Protein AF-A0A662KKB2-F1 (afdb_monomer)

Mean predicted aligned error: 3.4 Å

Radius of gyration: 13.51 Å; Cα contacts (8 Å, |Δi|>4): 183; chains: 1; bounding box: 33×31×36 Å

Solvent-accessible surface area (backbone atoms only — not comparable to full-atom values): 6469 Å² total; per-residue (Å²): 136,63,40,50,48,41,73,43,43,25,74,59,45,63,58,50,27,67,75,67,72,50,49,74,48,58,26,36,39,39,37,42,88,55,75,49,58,84,30,37,36,54,65,70,57,51,52,48,21,63,92,67,56,76,82,80,78,55,49,60,26,38,36,37,24,39,67,67,45,52,50,51,42,53,52,44,42,52,73,77,32,88,89,59,87,62,49,65,59,34,36,38,50,80,42,72,55,56,74,72,49,73,48,76,61,89,90,43,82,43,72,45,122

Nearest PDB structures (foldseek):
  7u2r-assembly1_A-2  TM=7.202E-01  e=3.131E-04  Paenibacillus sp. J14
  7u2s-assembly1_B  TM=7.206E-01  e=8.234E-03  Paenibacillus xerothermodurans
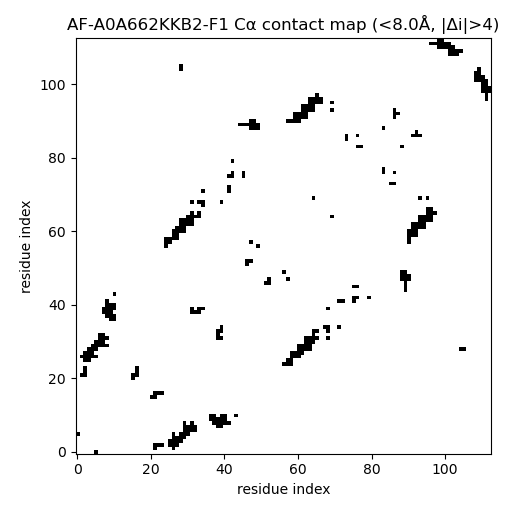  2e7y-assembly1_A  TM=6.712E-01  e=7.723E-03  Thermotoga maritima
  1ww1-assembly1_B  TM=6.224E-01  e=8.234E-03  Thermotoga maritima MSB8
  4ojv-assembly1_A  TM=5.976E-01  e=1.382E-01  Saccharomyces cerevisiae S288C

Sequence (113 aa):
MGSKYKVDFPADSYMHMLKYGLSYADLEHLFITHTHHDHFYPLDLTLRWGGYVRGDIPKELHIYGSQAAYQRMLDTLRMYHEAARDLDQCRIAFNVIEPFERFRAGELDVMPI

pLDDT: mean 92.69, std 7.98, range [53.41, 98.62]

Foldseek 3Di:
DQQAEEEFDAPCNVVVCVVVVHDVLSHAEYEQLDDDNRGYDLLVLLCLQPVNDDDDNRAQHEYEEAPVNVVVNVVSNVVPPVPDDDCVSSSYDYDHDDAQDWDDDPPDTDHHD

Secondary structure (DSSP, 8-state):
--SSEEE-B-TTHHHHHHHHT--GGG--EEE---SSTTTB-HHHHHTTSTTT--SSPPPPEEEEE-HHHHHHHHHHHHHH-TT---GGGGTEEEEE--TT--EEETTEEE---

Structure (mmCIF, N/CA/C/O backbone):
data_AF-A0A662KKB2-F1
#
_entry.id   AF-A0A662KKB2-F1
#
loop_
_atom_site.group_PDB
_atom_site.id
_atom_site.type_symbol
_atom_site.label_atom_id
_atom_site.label_alt_id
_atom_site.label_comp_id
_atom_site.label_asym_id
_atom_site.label_entity_id
_atom_site.label_seq_id
_atom_site.pdbx_PDB_ins_code
_atom_site.Cartn_x
_atom_site.Cartn_y
_atom_site.Cartn_z
_atom_site.occupancy
_atom_site.B_iso_or_equiv
_atom_site.auth_seq_id
_atom_site.auth_comp_id
_atom_site.auth_asym_id
_atom_site.auth_atom_id
_atom_site.pdbx_PDB_model_num
ATOM 1 N N . MET A 1 1 ? -12.870 -12.283 0.313 1.00 53.41 1 MET A N 1
ATOM 2 C CA . MET A 1 1 ? -11.981 -11.437 1.144 1.00 53.41 1 MET A CA 1
ATOM 3 C C . MET A 1 1 ? -10.549 -11.787 0.769 1.00 53.41 1 MET A C 1
ATOM 5 O O . MET A 1 1 ? -10.242 -12.968 0.773 1.00 53.41 1 MET A O 1
ATOM 9 N N . GLY A 1 2 ? -9.739 -10.820 0.326 1.00 58.66 2 GLY A N 1
ATOM 10 C CA . GLY A 1 2 ? -8.368 -11.043 -0.171 1.00 58.66 2 GLY A CA 1
ATOM 11 C C . GLY A 1 2 ? -8.120 -10.620 -1.626 1.00 58.66 2 GLY A C 1
ATOM 12 O O . GLY A 1 2 ? -7.004 -10.228 -1.940 1.00 58.66 2 GLY A O 1
ATOM 13 N N . SER A 1 3 ? -9.145 -10.640 -2.491 1.00 72.75 3 SER A N 1
ATOM 14 C CA . SER A 1 3 ? -9.034 -10.167 -3.882 1.00 72.75 3 SER A CA 1
ATOM 15 C C . SER A 1 3 ? -9.322 -8.675 -4.041 1.00 72.75 3 SER A C 1
ATOM 17 O O . SER A 1 3 ? -8.584 -8.023 -4.750 1.00 72.75 3 SER A O 1
ATOM 19 N N . LYS A 1 4 ? -10.348 -8.121 -3.373 1.00 91.44 4 LYS A N 1
ATOM 20 C CA . LYS A 1 4 ? -10.715 -6.686 -3.460 1.00 91.44 4 LYS A CA 1
ATOM 21 C C . LYS A 1 4 ? -10.125 -5.826 -2.334 1.00 91.44 4 LYS A C 1
ATOM 23 O O . LYS A 1 4 ? -9.691 -4.706 -2.577 1.00 91.44 4 LYS A O 1
ATOM 28 N N . TYR A 1 5 ? -10.099 -6.368 -1.115 1.00 95.19 5 TYR A N 1
ATOM 29 C CA . TYR A 1 5 ? -9.644 -5.699 0.109 1.00 95.19 5 TYR A CA 1
ATOM 30 C C . TYR A 1 5 ? -8.539 -6.507 0.786 1.00 95.19 5 TYR A C 1
ATOM 32 O O . TYR A 1 5 ? -8.680 -7.731 0.918 1.00 95.19 5 TYR A O 1
ATOM 40 N N . LYS A 1 6 ? -7.499 -5.822 1.272 1.00 95.69 6 LYS A N 1
ATOM 41 C CA . LYS A 1 6 ? -6.400 -6.407 2.050 1.00 95.69 6 LYS A CA 1
ATOM 42 C C . LYS A 1 6 ? -5.924 -5.445 3.141 1.00 95.69 6 LYS A C 1
ATOM 44 O O . LYS A 1 6 ? -5.845 -4.244 2.914 1.00 95.69 6 LYS A O 1
ATOM 49 N N . VAL A 1 7 ? -5.598 -5.991 4.309 1.00 96.31 7 VAL A N 1
ATOM 50 C CA . VAL A 1 7 ? -4.875 -5.283 5.374 1.00 96.31 7 VAL A CA 1
ATOM 51 C C . VAL A 1 7 ? -3.437 -5.779 5.352 1.00 96.31 7 VAL A C 1
ATOM 53 O O . VAL A 1 7 ? -3.212 -6.991 5.292 1.00 96.31 7 VAL A O 1
ATOM 56 N N . ASP A 1 8 ? -2.511 -4.828 5.361 1.00 97.31 8 ASP A N 1
ATOM 57 C CA . ASP A 1 8 ? -1.066 -4.977 5.266 1.00 97.31 8 ASP A CA 1
ATOM 58 C C . ASP A 1 8 ? -0.577 -5.702 4.000 1.00 97.31 8 ASP A C 1
ATOM 60 O O . ASP A 1 8 ? -1.266 -6.506 3.368 1.00 97.31 8 ASP A O 1
ATOM 64 N N . PHE A 1 9 ? 0.650 -5.399 3.593 1.00 97.50 9 PHE A N 1
ATOM 65 C CA . PHE A 1 9 ? 1.336 -6.016 2.462 1.00 97.50 9 PHE A CA 1
ATOM 66 C C . PHE A 1 9 ? 2.786 -6.381 2.828 1.00 97.50 9 PHE A C 1
ATOM 68 O O . PHE A 1 9 ? 3.721 -5.739 2.348 1.00 97.50 9 PHE A O 1
ATOM 75 N N . PRO A 1 10 ? 2.995 -7.380 3.706 1.00 97.06 10 PRO A N 1
ATOM 76 C CA . PRO A 1 10 ? 4.312 -7.962 3.980 1.00 97.06 10 PRO A CA 1
ATOM 77 C C . PRO A 1 10 ? 4.991 -8.556 2.745 1.00 97.06 10 PRO A C 1
ATOM 79 O O . PRO A 1 10 ? 4.327 -8.895 1.766 1.00 97.06 10 PRO A O 1
ATOM 82 N N . ALA A 1 11 ? 6.301 -8.799 2.843 1.00 95.69 11 ALA A N 1
ATOM 83 C CA . ALA A 1 11 ? 7.089 -9.491 1.814 1.00 95.69 11 ALA A CA 1
ATOM 84 C C . ALA A 1 11 ? 6.621 -10.938 1.536 1.00 95.69 11 ALA A C 1
ATOM 86 O O . ALA A 1 11 ? 6.879 -11.491 0.470 1.00 95.69 11 ALA A O 1
ATOM 87 N N . ASP A 1 12 ? 5.897 -11.567 2.466 1.00 95.38 12 ASP A N 1
ATOM 88 C CA . ASP A 1 12 ? 5.279 -12.879 2.244 1.00 95.38 12 ASP A CA 1
ATOM 89 C C . ASP A 1 12 ? 4.005 -12.811 1.374 1.00 95.38 12 ASP A C 1
ATOM 91 O O . ASP A 1 12 ? 3.465 -13.850 0.982 1.00 95.38 12 ASP A O 1
ATOM 95 N N . SER A 1 13 ? 3.530 -11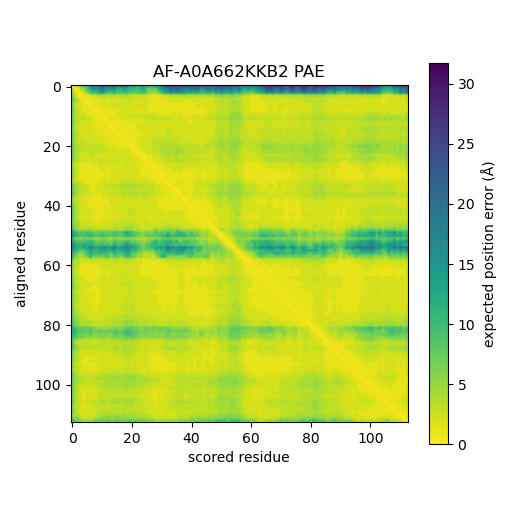.608 1.020 1.00 94.69 13 SER A N 1
ATOM 96 C CA . SER A 1 13 ? 2.286 -11.418 0.272 1.00 94.69 13 SER A CA 1
ATOM 97 C C . SER A 1 13 ? 2.322 -12.158 -1.061 1.00 94.69 13 SER A C 1
ATOM 99 O O . SER A 1 13 ? 1.308 -12.746 -1.440 1.00 94.69 13 SER A O 1
ATOM 101 N N . TYR A 1 14 ? 3.469 -12.202 -1.744 1.00 93.12 14 TYR A N 1
ATOM 102 C CA . TYR A 1 14 ? 3.638 -12.995 -2.963 1.00 93.12 14 TYR A CA 1
ATOM 103 C C . TYR A 1 14 ? 3.442 -14.500 -2.713 1.00 93.12 14 TYR A C 1
ATOM 105 O O . TYR A 1 14 ? 2.728 -15.170 -3.457 1.00 93.12 14 TYR A O 1
ATOM 113 N N . MET A 1 15 ? 3.979 -15.037 -1.616 1.00 95.25 15 MET A N 1
ATOM 114 C CA . MET A 1 15 ? 3.751 -16.437 -1.245 1.00 95.25 15 MET A CA 1
ATOM 115 C C . MET A 1 15 ? 2.283 -16.705 -0.901 1.00 95.25 15 MET A C 1
ATOM 117 O O . MET A 1 15 ? 1.751 -17.752 -1.272 1.00 95.25 15 MET A O 1
ATOM 121 N N . HIS A 1 16 ? 1.596 -15.757 -0.256 1.00 92.88 16 HIS A N 1
ATOM 122 C CA . HIS A 1 16 ? 0.148 -15.833 -0.046 1.00 92.88 16 HIS A CA 1
ATOM 123 C C . HIS A 1 16 ? -0.629 -15.836 -1.367 1.00 92.88 16 HIS A C 1
ATOM 125 O O . HIS A 1 16 ? -1.574 -16.612 -1.512 1.00 92.88 16 HIS A O 1
ATOM 131 N N . MET A 1 17 ? -0.200 -15.031 -2.343 1.00 91.25 17 MET A N 1
ATOM 132 C CA . MET A 1 17 ? -0.795 -14.993 -3.677 1.00 91.25 17 MET A CA 1
ATOM 133 C C . MET A 1 17 ? -0.745 -16.368 -4.343 1.00 91.25 17 MET A C 1
ATOM 135 O O . MET A 1 17 ? -1.777 -16.885 -4.763 1.00 91.25 17 MET A O 1
ATOM 139 N N . LEU A 1 18 ? 0.435 -16.991 -4.358 1.00 93.56 18 LEU A N 1
ATOM 140 C CA . LEU A 1 18 ? 0.638 -18.315 -4.943 1.00 93.56 18 LEU A CA 1
ATOM 141 C C . LEU A 1 18 ? -0.132 -19.405 -4.190 1.00 93.56 18 LEU A C 1
ATOM 143 O O . LEU A 1 18 ? -0.821 -20.215 -4.804 1.00 93.56 18 LEU A O 1
ATOM 147 N N . LYS A 1 19 ? -0.033 -19.420 -2.856 1.00 95.25 19 LYS A N 1
ATOM 148 C CA . LYS A 1 19 ? -0.629 -20.466 -2.014 1.00 95.25 19 LYS A CA 1
ATOM 149 C C . LYS A 1 19 ? -2.155 -20.483 -2.089 1.00 95.25 19 LYS A C 1
ATOM 151 O O . LYS A 1 19 ? -2.747 -21.557 -2.035 1.00 95.25 19 LYS A O 1
ATOM 156 N N . TYR A 1 20 ? -2.779 -19.310 -2.178 1.00 91.06 20 TYR A N 1
ATOM 157 C CA . TYR A 1 20 ? -4.236 -19.168 -2.142 1.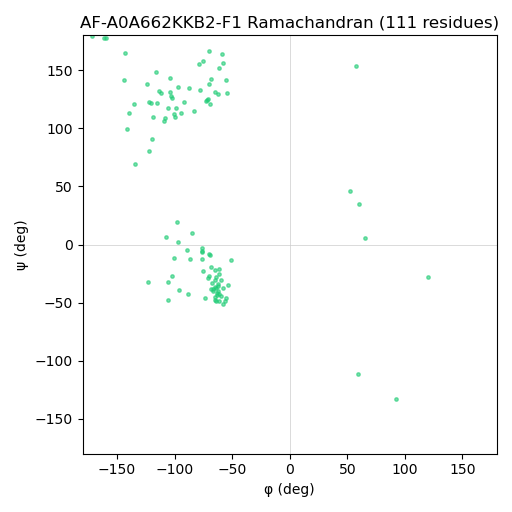00 91.06 20 TYR A CA 1
ATOM 158 C C . TYR A 1 20 ? -4.852 -18.821 -3.503 1.00 91.06 20 TYR A C 1
ATOM 160 O O . TYR A 1 20 ? -6.053 -18.568 -3.567 1.00 91.06 20 TYR A O 1
ATOM 168 N N . GLY A 1 21 ? -4.060 -18.808 -4.583 1.00 89.75 21 GLY A N 1
ATOM 169 C CA . GLY A 1 21 ? -4.540 -18.477 -5.927 1.00 89.75 21 GLY A CA 1
ATOM 170 C C . GLY A 1 21 ? -5.135 -17.069 -6.023 1.00 89.75 21 GL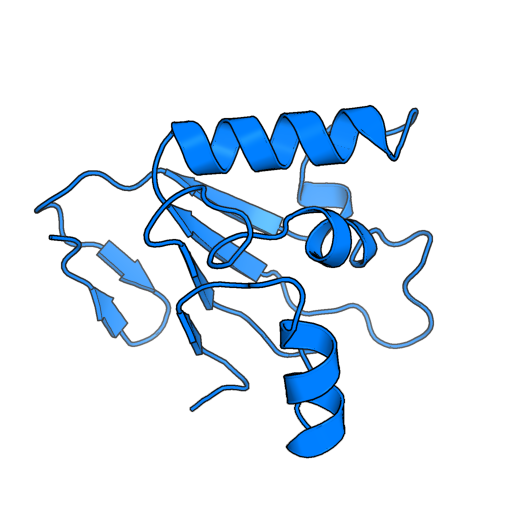Y A C 1
ATOM 171 O O . GLY A 1 21 ? -6.125 -16.867 -6.722 1.00 89.75 21 GLY A O 1
ATOM 172 N N . LEU A 1 22 ? -4.581 -16.108 -5.277 1.00 88.75 22 LEU A N 1
ATOM 173 C CA . LEU A 1 22 ? -5.021 -14.714 -5.346 1.00 88.75 22 LEU A CA 1
ATOM 174 C C . LEU A 1 22 ? -4.430 -14.045 -6.588 1.00 88.75 22 LEU A C 1
ATOM 176 O O . LEU A 1 22 ? -3.363 -14.415 -7.068 1.00 88.75 22 LEU A O 1
ATOM 180 N N . SER A 1 23 ? -5.097 -13.000 -7.059 1.00 88.62 23 SER A N 1
ATOM 181 C CA . SER A 1 23 ? -4.571 -12.081 -8.062 1.00 88.62 23 SER A CA 1
ATOM 182 C C . SER A 1 23 ? -4.504 -10.698 -7.431 1.00 88.62 23 SER A C 1
ATOM 184 O O . SER A 1 23 ? -5.534 -10.081 -7.162 1.00 88.62 23 SER A O 1
ATOM 186 N N . TYR A 1 24 ? -3.297 -10.192 -7.167 1.00 90.25 24 TYR A N 1
ATOM 187 C CA . TYR A 1 24 ? -3.152 -8.811 -6.696 1.00 90.25 24 TYR A CA 1
ATOM 188 C C . TYR A 1 24 ? -3.320 -7.779 -7.814 1.00 90.25 24 TYR A C 1
ATOM 190 O O . TYR A 1 24 ? -3.406 -6.587 -7.522 1.00 90.25 24 TYR A O 1
ATOM 198 N N . ALA A 1 25 ? -3.433 -8.200 -9.078 1.00 88.62 25 ALA A N 1
ATOM 199 C CA . ALA A 1 25 ? -3.881 -7.316 -10.151 1.00 88.62 25 ALA A CA 1
ATOM 200 C C . ALA A 1 25 ? -5.337 -6.853 -9.937 1.00 88.62 25 ALA A C 1
ATOM 202 O O . ALA A 1 25 ? -5.677 -5.734 -10.320 1.00 88.62 25 ALA A O 1
ATOM 203 N N . ASP A 1 26 ? -6.149 -7.666 -9.251 1.00 90.12 26 ASP A N 1
ATOM 204 C CA . ASP A 1 26 ? -7.543 -7.366 -8.900 1.00 90.12 26 ASP A CA 1
ATOM 205 C C . ASP A 1 26 ? -7.707 -6.630 -7.562 1.00 90.12 26 ASP A C 1
ATOM 207 O O . ASP A 1 26 ? -8.828 -6.253 -7.216 1.00 90.12 26 ASP A O 1
ATOM 211 N N . LEU A 1 27 ? -6.611 -6.419 -6.818 1.00 93.81 27 LEU A N 1
ATOM 212 C CA . LEU A 1 27 ? -6.629 -5.701 -5.544 1.00 93.81 27 LEU A CA 1
ATOM 213 C C . LEU A 1 27 ? -6.921 -4.218 -5.768 1.00 93.81 27 LEU A C 1
ATOM 215 O O . LEU A 1 27 ? -6.167 -3.533 -6.457 1.00 93.81 27 LEU A O 1
ATOM 219 N N . GLU A 1 28 ? -8.003 -3.745 -5.150 1.00 96.12 28 GLU A N 1
ATOM 220 C CA . GLU A 1 28 ? -8.510 -2.373 -5.284 1.00 96.12 28 GLU A CA 1
ATOM 221 C C . GLU A 1 28 ? -8.230 -1.534 -4.032 1.00 96.12 28 GLU A C 1
ATOM 223 O O . GLU A 1 28 ? -7.992 -0.336 -4.138 1.00 96.12 28 GLU A O 1
ATOM 228 N N . HIS A 1 29 ? -8.227 -2.147 -2.843 1.00 97.94 29 HIS A N 1
ATOM 229 C CA . HIS A 1 29 ? -8.074 -1.434 -1.575 1.00 97.94 29 HIS A CA 1
ATOM 230 C C . HIS A 1 29 ? -7.082 -2.139 -0.640 1.00 97.94 29 HIS A C 1
ATOM 232 O O . HIS A 1 29 ? -7.293 -3.290 -0.239 1.00 97.94 29 HIS A O 1
ATOM 238 N N . LEU A 1 30 ? -6.023 -1.425 -0.256 1.00 97.88 30 LEU A N 1
ATOM 239 C CA . LEU A 1 30 ? -4.986 -1.878 0.669 1.00 97.88 30 LEU A CA 1
ATOM 240 C C . LEU A 1 30 ? -4.883 -0.928 1.866 1.00 97.88 30 LEU A C 1
ATOM 242 O O . LEU A 1 30 ? -4.608 0.255 1.700 1.00 97.88 30 LEU A O 1
ATOM 246 N N . PHE A 1 31 ? -5.058 -1.452 3.073 1.00 98.25 31 PHE A N 1
ATOM 247 C CA . PHE A 1 31 ? -4.907 -0.697 4.318 1.00 98.25 31 PHE A CA 1
ATOM 248 C C . PHE A 1 31 ? -3.561 -1.026 4.954 1.00 98.25 31 PHE A C 1
ATOM 250 O O . PHE A 1 31 ? -3.281 -2.199 5.177 1.00 98.25 31 PHE A O 1
ATOM 257 N N . ILE A 1 32 ? -2.742 -0.023 5.254 1.00 98.50 32 ILE A N 1
ATOM 258 C CA . ILE A 1 32 ? -1.443 -0.194 5.911 1.00 98.50 32 ILE A CA 1
ATOM 259 C C . ILE A 1 32 ? -1.560 0.262 7.359 1.00 98.50 32 ILE A C 1
ATOM 261 O O . ILE A 1 32 ? -1.814 1.437 7.620 1.00 98.50 32 ILE A O 1
ATOM 265 N N . THR A 1 33 ? -1.350 -0.664 8.294 1.00 97.25 33 THR A N 1
ATOM 266 C CA . THR A 1 33 ? -1.440 -0.373 9.730 1.00 97.25 33 THR A CA 1
ATOM 267 C C . THR A 1 33 ? -0.238 0.435 10.212 1.00 97.25 33 THR A C 1
ATOM 269 O O . THR A 1 33 ? -0.397 1.435 10.905 1.00 97.25 33 THR A O 1
ATOM 272 N N . HIS A 1 34 ? 0.973 0.033 9.819 1.00 95.81 34 HIS A N 1
ATOM 273 C CA . HIS A 1 34 ? 2.215 0.738 10.126 1.00 95.81 34 HIS A CA 1
ATOM 274 C C . HIS A 1 34 ? 3.359 0.312 9.193 1.00 95.81 34 HIS A C 1
ATOM 276 O O . HIS A 1 34 ? 3.208 -0.533 8.312 1.00 95.81 34 HIS A O 1
ATOM 282 N N . THR A 1 35 ? 4.526 0.938 9.352 1.00 97.12 35 THR A N 1
ATOM 283 C CA . THR A 1 35 ? 5.612 0.912 8.364 1.00 97.12 35 THR A CA 1
ATOM 284 C C . THR A 1 35 ? 6.714 -0.109 8.645 1.00 97.12 35 THR A C 1
ATOM 286 O O . THR A 1 35 ? 7.798 0.028 8.079 1.00 97.12 35 THR A O 1
ATOM 289 N N . HIS A 1 36 ? 6.496 -1.137 9.460 1.00 97.25 36 HIS A N 1
ATOM 290 C CA . HIS A 1 36 ? 7.478 -2.220 9.579 1.00 97.25 36 HIS A CA 1
ATOM 291 C C . HIS A 1 36 ? 7.436 -3.155 8.360 1.00 97.25 36 HIS A C 1
ATOM 293 O O . HIS A 1 36 ? 6.471 -3.167 7.599 1.00 97.25 36 HIS A O 1
ATOM 299 N N . HIS A 1 37 ? 8.521 -3.888 8.101 1.00 92.81 37 HIS A N 1
ATOM 300 C CA . HIS A 1 37 ? 8.667 -4.699 6.881 1.00 92.81 37 HIS A CA 1
ATOM 301 C C . HIS A 1 37 ? 7.742 -5.925 6.834 1.00 92.81 37 HIS A C 1
ATOM 303 O O . HIS A 1 37 ? 7.366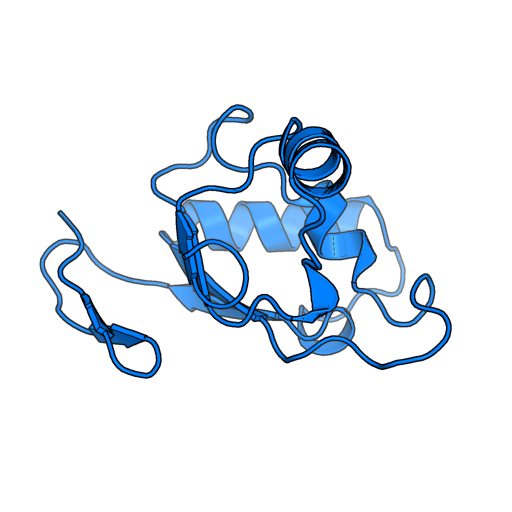 -6.370 5.752 1.00 92.81 37 HIS A O 1
ATOM 309 N N . ASP A 1 3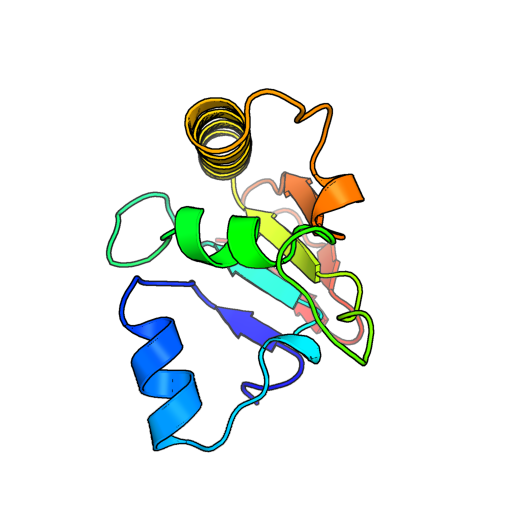8 ? 7.361 -6.437 7.996 1.00 95.31 38 ASP A N 1
ATOM 310 C CA . ASP A 1 38 ? 6.375 -7.498 8.204 1.00 95.31 38 ASP A CA 1
ATOM 311 C C . ASP A 1 38 ? 4.921 -7.019 8.047 1.00 95.31 38 ASP A C 1
ATOM 313 O O . ASP A 1 38 ? 4.004 -7.832 8.067 1.00 95.31 38 ASP A O 1
ATOM 317 N N . HIS A 1 39 ? 4.704 -5.721 7.809 1.00 97.56 39 HIS A N 1
ATOM 318 C CA . HIS A 1 39 ? 3.387 -5.148 7.512 1.00 97.56 39 HIS A CA 1
ATOM 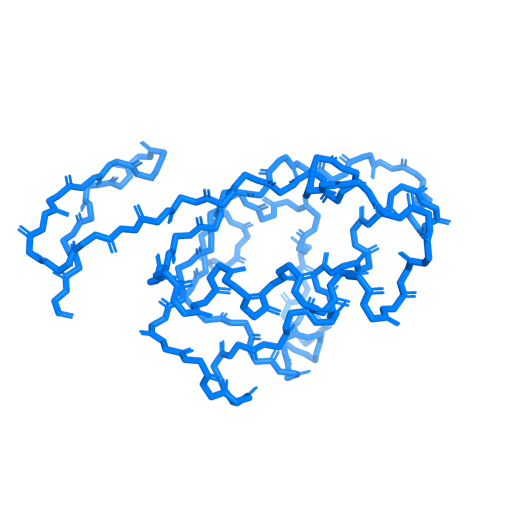319 C C . HIS A 1 39 ? 3.348 -4.403 6.180 1.00 97.56 39 HIS A C 1
ATOM 321 O O . HIS A 1 39 ? 2.336 -4.403 5.488 1.00 97.56 39 HIS A O 1
ATOM 327 N N . PHE A 1 40 ? 4.448 -3.778 5.775 1.00 98.31 40 PHE A N 1
ATOM 328 C CA . PHE A 1 40 ? 4.501 -2.988 4.559 1.00 98.31 40 PHE A CA 1
ATOM 329 C C . PHE A 1 40 ? 5.816 -3.219 3.821 1.00 98.31 40 PHE A C 1
ATOM 331 O O . PHE A 1 40 ? 6.897 -2.850 4.288 1.00 98.31 40 PHE A O 1
ATOM 338 N N . TYR A 1 41 ? 5.717 -3.827 2.645 1.00 97.62 41 TYR A N 1
ATOM 339 C CA . TYR A 1 41 ? 6.822 -4.083 1.735 1.00 97.62 41 TYR A CA 1
ATOM 340 C C . TYR A 1 41 ? 6.535 -3.422 0.375 1.00 97.62 41 TYR A C 1
ATOM 342 O O . TYR A 1 41 ? 6.064 -4.072 -0.557 1.00 97.62 41 TYR A O 1
ATOM 350 N N . PRO A 1 42 ? 6.770 -2.100 0.254 1.00 97.12 42 PRO A N 1
ATOM 351 C CA . PRO A 1 42 ? 6.363 -1.314 -0.916 1.00 97.12 42 PRO A CA 1
ATOM 352 C C . PRO A 1 42 ? 7.054 -1.710 -2.221 1.00 97.12 42 PRO A C 1
ATOM 354 O O . PRO A 1 42 ? 6.512 -1.429 -3.286 1.00 97.12 42 PRO A O 1
ATOM 357 N N . LEU A 1 43 ? 8.221 -2.362 -2.167 1.00 95.69 43 LEU A N 1
ATOM 358 C CA . LEU A 1 43 ? 8.981 -2.737 -3.362 1.00 95.69 43 LEU A CA 1
ATOM 359 C C . LEU A 1 43 ? 8.131 -3.577 -4.321 1.00 95.69 43 LEU A C 1
ATOM 361 O O . LEU A 1 43 ? 8.046 -3.252 -5.504 1.00 95.69 43 LEU A O 1
ATOM 365 N N . ASP A 1 44 ? 7.417 -4.568 -3.795 1.00 94.69 44 ASP A N 1
ATOM 366 C CA . ASP A 1 44 ? 6.529 -5.422 -4.587 1.00 94.69 44 ASP A CA 1
ATOM 367 C C . ASP A 1 44 ? 5.384 -4.629 -5.233 1.00 94.69 44 ASP A C 1
ATOM 369 O O . ASP A 1 44 ? 4.974 -4.920 -6.354 1.00 94.69 44 ASP A O 1
ATOM 373 N N . LEU A 1 45 ? 4.886 -3.582 -4.568 1.00 94.94 45 LEU A N 1
ATOM 374 C CA . LEU A 1 45 ? 3.843 -2.717 -5.121 1.00 94.94 45 LEU A CA 1
ATOM 375 C C . LEU A 1 45 ? 4.375 -1.844 -6.264 1.00 94.94 45 LEU A C 1
ATOM 377 O O . LEU A 1 45 ? 3.622 -1.538 -7.188 1.00 94.94 45 LEU A O 1
ATOM 381 N N . THR A 1 46 ? 5.668 -1.495 -6.263 1.00 93.88 46 THR A N 1
ATOM 382 C CA . THR A 1 46 ? 6.290 -0.781 -7.394 1.00 93.88 46 THR A CA 1
ATOM 383 C C . THR A 1 46 ? 6.401 -1.645 -8.652 1.00 93.88 46 THR A C 1
ATOM 385 O O . THR A 1 46 ? 6.475 -1.112 -9.756 1.00 93.88 46 THR A O 1
ATOM 388 N N . LEU A 1 47 ? 6.323 -2.977 -8.530 1.00 91.00 47 LEU A N 1
ATOM 389 C CA . LEU A 1 47 ? 6.298 -3.887 -9.684 1.00 91.00 47 LEU A CA 1
ATOM 390 C C . LEU A 1 47 ? 4.995 -3.784 -10.493 1.00 91.00 47 LEU A C 1
ATOM 392 O O . LEU A 1 47 ? 4.912 -4.322 -11.595 1.00 91.00 47 LEU A O 1
ATOM 396 N N . ARG A 1 48 ? 3.986 -3.059 -9.988 1.00 90.75 48 ARG A N 1
ATOM 397 C CA . ARG A 1 48 ? 2.796 -2.671 -10.764 1.00 90.75 48 ARG A CA 1
ATOM 398 C C . ARG A 1 48 ? 3.102 -1.637 -11.844 1.00 90.75 48 ARG A C 1
ATOM 400 O O . ARG A 1 48 ? 2.221 -1.333 -12.647 1.00 90.75 48 ARG A O 1
ATOM 407 N N . TRP A 1 49 ? 4.312 -1.079 -11.870 1.00 86.62 49 TRP A N 1
ATOM 408 C CA . TRP A 1 49 ? 4.724 -0.177 -12.933 1.00 86.62 49 TRP A CA 1
ATOM 409 C C . TRP A 1 49 ? 4.532 -0.840 -14.293 1.00 86.62 49 TRP A C 1
ATOM 411 O O . TRP A 1 49 ? 5.006 -1.951 -14.536 1.00 86.62 49 TRP A O 1
ATOM 421 N N . GLY A 1 50 ? 3.888 -0.123 -15.215 1.00 76.00 50 GLY A N 1
ATOM 422 C CA . GLY A 1 50 ? 3.627 -0.586 -16.583 1.00 76.00 50 GLY A CA 1
ATOM 423 C C . GLY A 1 50 ? 4.824 -1.136 -17.385 1.00 76.00 50 GLY A C 1
ATOM 424 O O . GLY A 1 50 ? 4.599 -1.783 -18.398 1.00 76.00 50 GLY A O 1
ATOM 425 N N . GLY A 1 51 ? 6.079 -0.939 -16.961 1.00 74.44 51 GLY A N 1
ATOM 426 C CA . GLY A 1 51 ? 7.255 -1.552 -17.588 1.00 74.44 51 GLY A CA 1
ATOM 427 C C . GLY A 1 51 ? 7.415 -3.042 -17.260 1.00 74.44 51 GLY A C 1
ATOM 428 O O . GLY A 1 51 ? 8.033 -3.770 -18.033 1.00 74.44 51 GLY A O 1
ATOM 429 N N . TYR A 1 52 ? 6.837 -3.506 -16.148 1.00 82.00 52 TYR A N 1
ATOM 430 C CA . TYR A 1 52 ? 6.892 -4.904 -15.704 1.00 82.00 52 TYR A CA 1
ATOM 431 C C . TYR A 1 52 ? 5.603 -5.674 -15.995 1.00 82.00 52 TYR A C 1
ATOM 433 O O . TYR A 1 52 ? 5.638 -6.892 -16.172 1.00 82.00 52 TYR A O 1
ATOM 441 N N . VAL A 1 53 ? 4.466 -4.978 -16.062 1.00 79.25 53 VAL A N 1
ATOM 442 C CA . VAL A 1 53 ? 3.164 -5.595 -16.333 1.00 79.25 53 VAL A CA 1
ATOM 443 C C . VAL A 1 53 ? 3.080 -6.022 -17.801 1.00 79.25 53 VAL A C 1
ATOM 445 O O . VAL A 1 53 ? 3.221 -5.207 -18.710 1.00 79.25 53 VAL A O 1
ATOM 448 N N . ARG A 1 54 ? 2.807 -7.310 -18.044 1.00 71.06 54 ARG A N 1
ATOM 449 C CA . ARG A 1 54 ? 2.469 -7.853 -19.369 1.00 71.06 54 ARG A CA 1
ATOM 450 C C . ARG A 1 54 ? 1.024 -8.344 -19.364 1.00 71.06 54 ARG A C 1
ATOM 452 O O . ARG A 1 54 ? 0.661 -9.120 -18.487 1.00 71.06 54 ARG A O 1
ATOM 459 N N . GLY A 1 55 ? 0.241 -7.966 -20.372 1.00 74.56 55 GLY A N 1
ATOM 460 C CA . GLY A 1 55 ? -1.160 -8.380 -20.495 1.00 74.56 55 GLY A CA 1
ATOM 461 C C . GLY A 1 55 ? -2.117 -7.378 -19.854 1.00 74.56 55 GLY A C 1
ATOM 462 O O . GLY A 1 55 ? -2.005 -6.180 -20.118 1.00 74.56 55 GLY A O 1
ATOM 463 N N . ASP A 1 56 ? -3.064 -7.871 -19.055 1.00 72.19 56 ASP A N 1
ATOM 464 C CA . ASP A 1 56 ? -4.119 -7.044 -18.473 1.00 72.19 56 ASP A CA 1
ATOM 465 C C . ASP A 1 56 ? -3.554 -6.003 -17.506 1.00 72.19 56 ASP A C 1
ATOM 467 O O . ASP A 1 56 ? -2.744 -6.286 -16.619 1.00 72.19 56 ASP A O 1
ATOM 471 N N . ILE A 1 57 ? -4.001 -4.766 -17.697 1.00 78.31 57 ILE A N 1
ATOM 472 C CA . ILE A 1 57 ? -3.598 -3.640 -16.868 1.00 78.31 57 ILE A CA 1
ATOM 473 C C . ILE A 1 57 ? -4.245 -3.826 -15.487 1.00 78.31 57 ILE A C 1
ATOM 475 O O . ILE A 1 57 ? -5.471 -3.950 -15.417 1.00 78.31 57 ILE A O 1
ATOM 479 N N . PRO A 1 58 ? -3.469 -3.827 -14.387 1.00 82.62 58 PRO A N 1
ATOM 480 C CA . PRO A 1 58 ? -4.026 -4.032 -13.060 1.00 82.62 58 PRO A CA 1
ATOM 481 C C . PRO A 1 58 ? -5.024 -2.924 -12.718 1.00 82.62 58 PRO A C 1
ATOM 483 O O . PRO A 1 58 ? -4.894 -1.783 -13.175 1.00 82.62 58 PRO A O 1
ATOM 486 N N . LYS A 1 59 ? -6.009 -3.235 -11.874 1.00 91.25 59 LYS A N 1
ATOM 487 C CA . LYS A 1 59 ? -6.927 -2.215 -11.358 1.00 91.25 59 LYS A CA 1
ATOM 488 C C . LYS A 1 59 ? -6.154 -1.120 -10.626 1.00 91.25 59 LYS A C 1
ATOM 490 O O . LYS A 1 59 ? -5.023 -1.324 -10.178 1.00 91.25 59 LYS A O 1
ATOM 495 N N . GLU A 1 60 ? -6.741 0.067 -10.545 1.00 94.94 60 GLU A N 1
ATOM 496 C CA . GLU A 1 60 ? -6.173 1.099 -9.681 1.00 94.94 60 GLU A CA 1
ATOM 497 C C . GLU A 1 60 ? -6.213 0.615 -8.228 1.00 94.94 60 GLU A C 1
ATOM 499 O O . GLU A 1 60 ? -7.236 0.108 -7.766 1.00 94.94 60 GLU A O 1
ATOM 504 N N . LEU A 1 61 ? -5.073 0.702 -7.546 1.00 97.06 61 LEU A N 1
ATOM 505 C CA . LEU A 1 61 ? -4.931 0.294 -6.157 1.00 97.06 61 LEU A CA 1
ATOM 506 C C . LEU A 1 61 ? -4.981 1.532 -5.268 1.00 97.06 61 LEU A C 1
ATOM 508 O O . LEU A 1 61 ? -4.050 2.338 -5.258 1.00 97.06 61 LEU A O 1
ATOM 512 N N . HIS A 1 62 ? -6.036 1.646 -4.473 1.00 98.31 62 HIS A N 1
ATOM 513 C CA . HIS A 1 62 ? -6.127 2.639 -3.417 1.00 98.31 62 HIS A CA 1
ATOM 514 C C . HIS A 1 62 ? -5.416 2.118 -2.170 1.00 98.31 62 HIS A C 1
ATOM 516 O O . HIS A 1 62 ? -5.841 1.132 -1.562 1.00 98.31 62 HIS A O 1
ATOM 522 N N . ILE A 1 63 ? -4.3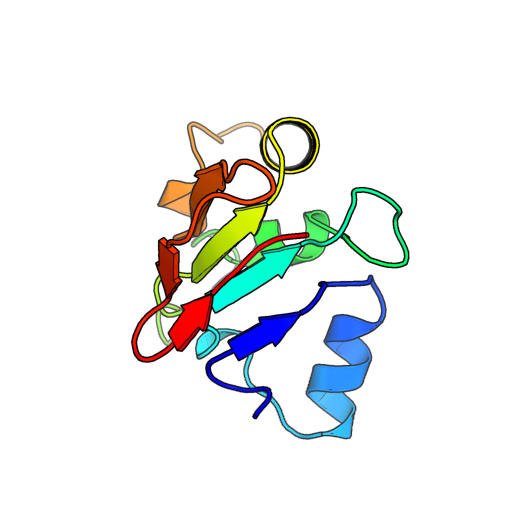33 2.784 -1.781 1.00 98.56 63 ILE A N 1
ATOM 523 C CA . ILE A 1 63 ? -3.639 2.514 -0.522 1.00 98.56 63 ILE A CA 1
ATOM 524 C C . ILE A 1 63 ? -4.122 3.527 0.510 1.00 98.56 63 ILE A C 1
ATOM 526 O O . ILE A 1 63 ? -4.230 4.710 0.201 1.00 98.56 63 ILE A O 1
ATOM 530 N N . TYR A 1 64 ? -4.408 3.069 1.723 1.00 98.62 64 TYR A N 1
ATOM 531 C CA . TYR A 1 64 ? -4.794 3.899 2.858 1.00 98.62 64 TYR A CA 1
ATOM 532 C C . TYR A 1 64 ? -3.788 3.678 3.979 1.00 98.62 64 TYR A C 1
ATOM 534 O O . TYR A 1 64 ? -3.591 2.543 4.415 1.00 98.62 64 TYR A O 1
ATOM 542 N N . GLY A 1 65 ? -3.132 4.736 4.437 1.00 98.38 65 GLY A N 1
ATOM 543 C CA . GLY A 1 65 ? -2.129 4.633 5.493 1.00 98.38 65 GLY A CA 1
ATOM 544 C C . GLY A 1 65 ? -1.671 5.995 5.990 1.00 98.38 65 GLY A C 1
ATOM 545 O O . GLY A 1 65 ? -2.119 7.030 5.506 1.00 98.38 65 GLY A O 1
ATOM 546 N N . SER A 1 66 ? -0.762 5.998 6.958 1.00 98.19 66 SER A N 1
ATOM 547 C CA . SER A 1 66 ? -0.221 7.236 7.522 1.00 98.19 66 SER A CA 1
ATOM 548 C C . SER A 1 66 ? 0.689 7.984 6.540 1.00 98.19 66 SER A C 1
ATOM 550 O O . SER A 1 66 ? 1.197 7.419 5.565 1.00 98.19 66 SER A O 1
ATOM 552 N N . GLN A 1 67 ? 0.996 9.245 6.858 1.00 98.38 67 GLN A N 1
ATOM 553 C CA . GLN A 1 67 ? 1.983 10.042 6.121 1.00 98.38 67 GLN A CA 1
ATOM 554 C C . GLN A 1 67 ? 3.348 9.334 6.013 1.00 98.38 67 GLN A C 1
ATOM 556 O O . GLN A 1 67 ? 4.019 9.420 4.985 1.00 98.38 67 GLN A O 1
ATOM 561 N N . ALA A 1 68 ? 3.754 8.589 7.047 1.00 98.25 68 ALA A N 1
ATOM 562 C CA . ALA A 1 68 ? 4.995 7.817 7.032 1.00 98.25 68 ALA A CA 1
ATOM 563 C C . ALA A 1 68 ? 4.951 6.663 6.015 1.00 98.25 68 ALA A C 1
ATOM 565 O O . ALA A 1 68 ? 5.945 6.397 5.337 1.00 98.25 68 ALA A O 1
ATOM 566 N N . ALA A 1 69 ? 3.803 5.991 5.874 1.00 98.44 69 ALA A N 1
ATOM 567 C CA . ALA A 1 69 ? 3.620 4.956 4.860 1.00 98.44 69 ALA A CA 1
ATOM 568 C C . ALA A 1 69 ? 3.652 5.550 3.443 1.00 98.44 69 ALA A C 1
ATOM 570 O O . ALA A 1 69 ? 4.295 4.978 2.561 1.00 98.44 69 ALA A O 1
ATOM 571 N N . TYR A 1 70 ? 3.050 6.726 3.242 1.00 98.62 70 TYR A N 1
ATOM 572 C CA . TYR A 1 70 ? 3.114 7.430 1.961 1.00 98.62 70 TYR A CA 1
ATOM 573 C C . TYR A 1 70 ? 4.553 7.797 1.582 1.00 98.62 70 TYR A C 1
ATOM 575 O O . TYR A 1 70 ? 5.010 7.467 0.486 1.00 98.62 70 TYR A O 1
ATOM 583 N N . GLN A 1 71 ? 5.304 8.397 2.512 1.00 98.31 71 GLN A N 1
ATOM 584 C CA . GLN A 1 71 ? 6.702 8.756 2.275 1.00 98.31 71 GLN A CA 1
ATOM 585 C C . GLN A 1 71 ? 7.546 7.522 1.938 1.00 98.31 71 GLN A C 1
ATOM 587 O O . GLN A 1 71 ? 8.279 7.525 0.952 1.00 98.31 71 GLN A O 1
ATOM 592 N N . ARG A 1 72 ? 7.371 6.424 2.684 1.00 98.00 72 ARG A N 1
ATOM 593 C CA . ARG A 1 72 ? 8.087 5.168 2.428 1.00 98.00 72 ARG A CA 1
ATOM 594 C C . ARG A 1 72 ? 7.757 4.569 1.055 1.00 98.00 72 ARG A C 1
ATOM 596 O O . ARG A 1 72 ? 8.645 4.000 0.415 1.00 98.00 72 ARG A O 1
ATOM 603 N N . MET A 1 73 ? 6.515 4.703 0.585 1.00 98.06 73 MET A N 1
ATOM 604 C CA . MET A 1 73 ? 6.125 4.300 -0.770 1.00 98.06 73 MET A CA 1
ATOM 605 C C . MET A 1 73 ? 6.859 5.131 -1.833 1.00 98.06 73 MET A C 1
ATOM 607 O O . MET A 1 73 ? 7.442 4.562 -2.756 1.00 98.06 73 MET A O 1
ATOM 611 N N . LEU A 1 74 ? 6.873 6.462 -1.688 1.00 97.31 74 LEU A N 1
ATOM 612 C CA . LEU A 1 74 ? 7.558 7.366 -2.618 1.00 97.31 74 LEU A CA 1
ATOM 613 C C . LEU A 1 74 ? 9.072 7.140 -2.647 1.00 97.31 74 LEU A C 1
ATOM 615 O O . LEU A 1 74 ? 9.665 7.107 -3.726 1.00 97.31 74 LEU A O 1
ATOM 619 N N . ASP A 1 75 ? 9.694 6.965 -1.482 1.00 96.62 75 ASP A N 1
ATOM 620 C CA . ASP A 1 75 ? 11.133 6.721 -1.375 1.00 96.62 75 ASP A CA 1
ATOM 621 C C . ASP A 1 75 ? 11.514 5.409 -2.065 1.00 96.62 75 ASP A C 1
ATOM 623 O O . ASP A 1 75 ? 12.485 5.358 -2.817 1.00 96.62 75 ASP A O 1
ATOM 627 N N . THR A 1 76 ? 10.700 4.364 -1.885 1.00 97.00 76 THR A N 1
ATOM 628 C CA . THR A 1 76 ? 10.907 3.076 -2.557 1.00 97.00 76 THR A CA 1
ATOM 629 C C . THR A 1 76 ? 10.746 3.211 -4.069 1.00 97.00 76 THR A C 1
ATOM 631 O O . THR A 1 76 ? 11.593 2.731 -4.817 1.00 97.00 76 THR A O 1
ATOM 634 N N . LEU A 1 77 ? 9.709 3.905 -4.545 1.00 95.50 77 LEU A N 1
ATOM 635 C CA . LEU A 1 77 ? 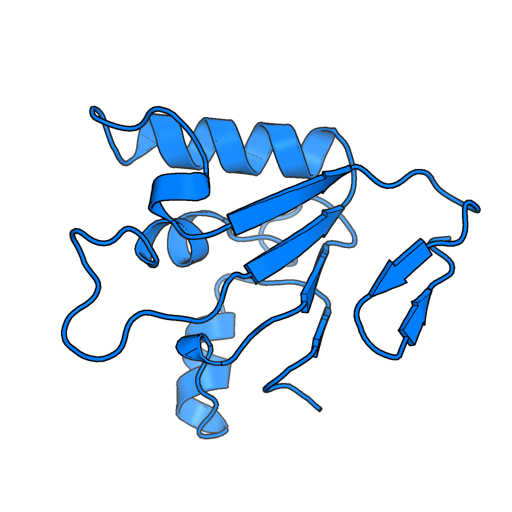9.518 4.138 -5.977 1.00 95.50 77 LEU A CA 1
ATOM 636 C C . LEU A 1 77 ? 10.747 4.822 -6.603 1.00 95.50 77 LEU A C 1
ATOM 638 O O . LEU A 1 77 ? 11.268 4.349 -7.610 1.00 95.50 77 LEU A O 1
ATOM 642 N N . ARG A 1 78 ? 11.239 5.897 -5.977 1.00 94.31 78 ARG A N 1
ATOM 643 C CA . ARG A 1 78 ? 12.397 6.669 -6.457 1.00 94.31 78 ARG A CA 1
ATOM 644 C C . ARG A 1 78 ? 13.706 5.889 -6.383 1.00 94.31 78 ARG A C 1
ATOM 646 O O . ARG A 1 78 ? 14.573 6.086 -7.226 1.00 94.31 78 ARG A O 1
ATOM 653 N N . MET A 1 79 ? 13.854 5.020 -5.384 1.00 95.12 79 MET A N 1
ATOM 654 C CA . MET A 1 79 ? 15.054 4.204 -5.205 1.00 95.12 79 MET A CA 1
ATOM 655 C C . MET A 1 79 ? 15.204 3.142 -6.299 1.00 95.12 79 MET A C 1
ATOM 657 O O . MET A 1 79 ? 16.324 2.865 -6.718 1.00 95.12 79 MET A O 1
ATOM 661 N N . TYR A 1 80 ? 14.101 2.532 -6.740 1.00 92.94 80 TYR A N 1
ATOM 662 C CA . TYR A 1 80 ? 14.150 1.387 -7.656 1.00 92.94 80 TYR A CA 1
ATOM 663 C C . TYR A 1 80 ? 13.863 1.740 -9.113 1.00 92.94 80 TYR A C 1
ATOM 665 O O . TYR A 1 80 ? 14.119 0.919 -9.992 1.00 92.94 80 TYR A O 1
ATOM 673 N N . HIS A 1 81 ? 13.372 2.951 -9.384 1.00 90.00 81 HIS A N 1
ATOM 674 C CA . HIS A 1 81 ? 12.988 3.346 -10.729 1.00 90.00 81 HIS A CA 1
ATOM 675 C C . HIS A 1 81 ? 13.361 4.802 -11.030 1.00 90.00 81 HIS A C 1
ATOM 677 O O . HIS A 1 81 ? 12.643 5.744 -10.703 1.00 90.00 81 HIS A O 1
ATOM 683 N N . GLU A 1 82 ? 14.481 4.996 -11.722 1.00 86.19 82 GLU A N 1
ATOM 684 C CA . GLU A 1 82 ? 15.048 6.327 -11.998 1.00 86.19 82 GLU A CA 1
ATOM 685 C C . GLU A 1 82 ? 14.111 7.251 -12.797 1.00 86.19 82 GLU A C 1
ATOM 687 O O . GLU A 1 82 ? 14.131 8.467 -12.626 1.00 86.19 82 GLU A O 1
ATOM 692 N N . ALA A 1 83 ? 13.261 6.683 -13.658 1.00 86.25 83 ALA A N 1
ATOM 693 C CA . ALA A 1 83 ? 12.319 7.435 -14.489 1.00 86.25 83 ALA A CA 1
ATOM 694 C C . ALA A 1 83 ? 10.988 7.766 -13.776 1.00 86.25 83 ALA A C 1
ATOM 696 O O . ALA A 1 83 ? 10.024 8.176 -14.436 1.00 86.25 83 ALA A O 1
ATOM 697 N N . ALA A 1 84 ? 10.902 7.541 -12.460 1.00 87.00 84 ALA A N 1
ATOM 698 C CA . ALA A 1 84 ? 9.651 7.649 -11.722 1.00 87.00 84 ALA A CA 1
ATOM 699 C C . ALA A 1 84 ? 9.298 9.101 -11.452 1.00 87.00 84 ALA A C 1
ATOM 701 O O . ALA A 1 84 ? 10.125 9.874 -10.972 1.00 87.00 84 ALA A O 1
ATOM 702 N N . ARG A 1 85 ? 8.047 9.462 -11.710 1.00 87.81 85 ARG A N 1
ATOM 703 C CA . ARG A 1 85 ? 7.505 10.788 -11.407 1.00 87.81 85 ARG A CA 1
ATOM 704 C C . ARG A 1 85 ? 6.589 10.720 -10.199 1.00 87.81 85 ARG A C 1
ATOM 706 O O . ARG A 1 85 ? 6.734 11.513 -9.271 1.00 87.81 85 ARG A O 1
ATOM 713 N N . ASP A 1 86 ? 5.696 9.742 -10.207 1.00 93.31 86 ASP A N 1
ATOM 714 C CA . ASP A 1 86 ? 4.613 9.596 -9.249 1.00 93.31 86 ASP A CA 1
ATOM 715 C C . ASP A 1 86 ? 4.095 8.148 -9.222 1.00 93.31 86 ASP A C 1
ATOM 717 O O . ASP A 1 86 ? 4.564 7.259 -9.939 1.00 93.31 86 ASP A O 1
ATOM 721 N N . LEU A 1 87 ? 3.128 7.909 -8.339 1.00 94.88 87 LEU A N 1
ATOM 722 C CA . LEU A 1 87 ? 2.516 6.602 -8.137 1.00 94.88 87 LEU A CA 1
ATOM 723 C C . LEU A 1 87 ? 1.521 6.217 -9.245 1.00 94.88 87 LEU A C 1
ATOM 725 O O . LEU A 1 87 ? 1.186 5.032 -9.353 1.00 94.88 87 LEU A O 1
ATOM 729 N N . ASP A 1 88 ? 1.114 7.149 -10.114 1.00 92.81 88 ASP A N 1
ATOM 730 C CA . ASP A 1 88 ? 0.170 6.875 -11.206 1.00 92.81 88 ASP A CA 1
ATOM 731 C C . ASP A 1 88 ? 0.778 5.891 -12.210 1.00 92.81 88 ASP A C 1
ATOM 733 O O . ASP A 1 88 ? 0.083 5.038 -12.765 1.00 92.81 88 ASP A O 1
ATOM 737 N N . GLN A 1 89 ? 2.106 5.915 -12.372 1.00 91.00 89 GLN A N 1
ATOM 738 C CA . GLN A 1 89 ? 2.847 4.947 -13.191 1.00 91.00 89 GLN A CA 1
ATOM 739 C C . GLN A 1 89 ? 2.709 3.502 -12.683 1.00 91.00 89 GLN A C 1
ATOM 741 O O . GLN A 1 89 ? 2.817 2.561 -13.472 1.00 91.00 89 GLN A O 1
ATOM 746 N N . CYS A 1 90 ? 2.438 3.329 -11.385 1.00 92.88 90 CYS A N 1
ATOM 747 C CA . CYS A 1 90 ? 2.124 2.052 -10.741 1.00 92.88 90 CYS A CA 1
ATOM 748 C C . CYS A 1 90 ? 0.611 1.822 -10.580 1.00 92.88 90 CYS A C 1
ATOM 750 O O . CYS A 1 90 ? 0.207 0.810 -10.001 1.00 92.88 90 CYS A O 1
ATOM 752 N N . ARG A 1 91 ? -0.226 2.751 -11.067 1.00 94.62 91 ARG A N 1
ATOM 753 C CA . ARG A 1 91 ? -1.681 2.790 -10.854 1.00 94.62 91 ARG A CA 1
ATOM 754 C C . ARG A 1 91 ? -2.044 2.709 -9.373 1.00 94.62 91 ARG A C 1
ATOM 756 O O . ARG A 1 91 ? -2.885 1.903 -8.974 1.00 94.62 91 ARG A O 1
ATOM 763 N N . ILE A 1 92 ? -1.348 3.497 -8.559 1.00 96.62 92 ILE A N 1
ATOM 764 C CA . ILE A 1 92 ? -1.558 3.567 -7.117 1.00 96.62 92 ILE A CA 1
ATOM 765 C C . ILE A 1 92 ? -2.050 4.965 -6.755 1.00 96.62 92 ILE A C 1
ATOM 767 O O . ILE A 1 92 ? -1.333 5.942 -6.948 1.00 96.62 92 ILE A O 1
ATOM 771 N N . ALA A 1 93 ? -3.224 5.031 -6.135 1.00 97.94 93 ALA A N 1
ATOM 772 C CA . ALA A 1 93 ? -3.712 6.224 -5.460 1.00 97.94 93 ALA A CA 1
ATOM 773 C C . ALA A 1 93 ? -3.465 6.076 -3.955 1.00 97.94 93 ALA A C 1
ATOM 775 O O . ALA A 1 93 ? -4.095 5.252 -3.287 1.00 97.94 93 ALA A O 1
ATOM 776 N N . PHE A 1 94 ? -2.532 6.854 -3.407 1.00 98.62 94 PHE A N 1
ATOM 777 C CA . PHE A 1 94 ? -2.240 6.822 -1.975 1.00 98.62 94 PHE A CA 1
ATOM 778 C C . PHE A 1 94 ? -3.082 7.862 -1.233 1.00 98.62 94 PHE A C 1
ATOM 780 O O . PHE A 1 94 ? -3.003 9.055 -1.509 1.00 98.62 94 PHE A O 1
ATOM 787 N N . ASN A 1 95 ? -3.862 7.402 -0.264 1.00 98.38 95 ASN A N 1
ATOM 788 C CA . ASN A 1 95 ? -4.732 8.209 0.575 1.00 98.38 95 ASN A CA 1
ATOM 789 C C . ASN A 1 95 ? -4.115 8.251 1.971 1.00 98.38 95 ASN A C 1
ATOM 791 O O . ASN A 1 95 ? -4.086 7.238 2.677 1.00 98.38 95 ASN A O 1
ATOM 795 N N . VAL A 1 96 ? -3.593 9.414 2.352 1.00 98.38 96 VAL A N 1
ATOM 796 C CA . VAL A 1 96 ? -3.157 9.638 3.729 1.00 98.38 96 VAL A CA 1
ATOM 797 C C . VAL A 1 96 ? -4.405 9.758 4.595 1.00 98.38 96 VAL A C 1
ATOM 799 O O . VAL A 1 96 ? -5.293 10.549 4.283 1.00 98.38 96 VAL A O 1
ATOM 802 N N . ILE A 1 97 ? -4.487 8.929 5.631 1.00 98.19 97 ILE A N 1
ATOM 803 C CA . ILE A 1 97 ? -5.622 8.887 6.557 1.00 98.19 97 ILE A CA 1
ATOM 804 C C . ILE A 1 97 ? -5.174 9.283 7.961 1.00 98.19 97 ILE A C 1
ATOM 806 O O . ILE A 1 97 ? -4.048 8.981 8.364 1.00 98.19 97 ILE A O 1
ATOM 810 N N . GLU A 1 98 ? -6.082 9.907 8.705 1.00 96.62 98 GLU A N 1
ATOM 811 C CA . GLU A 1 98 ? -5.863 10.311 10.091 1.00 96.62 98 GLU A CA 1
ATOM 812 C C . GLU A 1 98 ? -6.587 9.359 11.058 1.00 96.62 98 GLU A C 1
ATOM 814 O O . GLU A 1 98 ? -7.689 8.889 10.751 1.00 96.62 98 GLU A O 1
ATOM 819 N N . PRO A 1 99 ? -6.002 9.048 12.229 1.00 95.25 99 PRO A N 1
ATOM 820 C CA . PRO A 1 99 ? -6.669 8.254 13.255 1.00 95.25 99 PRO A CA 1
ATOM 821 C C . PRO A 1 99 ? -8.011 8.863 13.669 1.00 95.25 99 PRO A C 1
ATOM 823 O O . PRO A 1 99 ? -8.138 10.076 13.824 1.00 95.25 99 PRO A O 1
ATOM 826 N N . PHE A 1 100 ? -9.003 8.006 13.907 1.00 97.00 100 PHE A N 1
ATOM 827 C CA . PHE A 1 100 ? -10.357 8.369 14.338 1.00 97.00 100 PHE A CA 1
ATOM 828 C C . PHE A 1 100 ? -11.189 9.182 13.329 1.00 97.00 100 PHE A C 1
ATOM 830 O O . PHE A 1 100 ? -12.325 9.554 13.639 1.00 97.00 100 PHE A O 1
ATOM 837 N N . GLU A 1 101 ? -10.688 9.399 12.111 1.00 97.69 101 GLU A N 1
ATOM 838 C CA . GLU A 1 101 ? -11.447 10.003 11.017 1.00 97.69 101 GLU A CA 1
ATOM 839 C C . GLU A 1 101 ? -11.981 8.924 10.068 1.00 97.69 101 GLU A C 1
ATOM 841 O O . GLU A 1 101 ? -11.229 8.179 9.436 1.00 97.69 101 GLU A O 1
ATOM 846 N N . ARG A 1 102 ? -13.313 8.819 9.966 1.00 97.56 102 ARG A N 1
ATOM 847 C CA . ARG A 1 102 ? -13.947 7.840 9.074 1.00 97.56 102 ARG A CA 1
ATOM 848 C C . ARG A 1 102 ? -13.716 8.192 7.615 1.00 97.56 102 ARG A C 1
ATOM 850 O O . ARG A 1 102 ? -13.851 9.346 7.213 1.00 97.56 102 ARG A O 1
ATOM 857 N N . PHE A 1 103 ? -13.505 7.166 6.802 1.00 97.56 103 PHE A N 1
ATOM 858 C CA . PHE A 1 103 ? -13.437 7.304 5.354 1.00 97.56 103 PHE A CA 1
ATOM 859 C C . PHE A 1 103 ? -14.076 6.106 4.653 1.00 97.56 103 PHE A C 1
ATOM 861 O O . PHE A 1 103 ? -14.312 5.049 5.243 1.00 97.56 103 PHE A O 1
ATOM 868 N N . ARG A 1 104 ? -14.345 6.272 3.356 1.00 97.88 104 ARG A N 1
ATOM 869 C CA . ARG A 1 104 ? -14.954 5.234 2.529 1.00 97.88 104 ARG A CA 1
ATOM 870 C C . ARG A 1 104 ? -13.921 4.560 1.633 1.00 97.88 104 ARG A C 1
ATOM 872 O O . ARG A 1 104 ? -13.225 5.228 0.873 1.00 97.88 104 ARG A O 1
ATOM 879 N N . ALA A 1 105 ? -13.874 3.232 1.682 1.00 97.12 105 ALA A N 1
ATOM 880 C CA . ALA A 1 105 ? -13.067 2.395 0.797 1.00 97.12 105 ALA A CA 1
ATOM 881 C C . ALA A 1 105 ? -13.987 1.454 0.011 1.00 97.12 105 ALA A C 1
ATOM 883 O O . ALA A 1 105 ? -14.360 0.369 0.470 1.00 97.12 105 ALA A O 1
ATOM 884 N N . GLY A 1 106 ? -14.426 1.905 -1.164 1.00 94.75 106 GLY A N 1
ATOM 885 C CA . GLY A 1 106 ? -15.459 1.224 -1.944 1.00 94.75 106 GLY A CA 1
ATOM 886 C C . GLY A 1 106 ? -16.768 1.106 -1.152 1.00 94.75 106 GLY A C 1
ATOM 887 O O . GLY A 1 106 ? -17.449 2.098 -0.879 1.00 94.75 106 GLY A O 1
ATOM 888 N N . GLU A 1 107 ? -17.127 -0.118 -0.773 1.00 95.56 107 GLU A N 1
ATOM 889 C CA . GLU A 1 107 ? -18.331 -0.427 0.005 1.00 95.56 107 GLU A CA 1
ATOM 890 C C . GLU A 1 107 ? -18.130 -0.326 1.526 1.00 95.56 107 GLU A C 1
ATOM 892 O O . GLU A 1 107 ? -19.115 -0.315 2.261 1.00 95.56 107 GLU A O 1
ATOM 897 N N . LEU A 1 108 ? -16.884 -0.236 2.007 1.00 96.44 108 LEU A N 1
ATOM 898 C CA . LEU A 1 108 ? -16.573 -0.202 3.436 1.00 96.44 108 LEU A CA 1
ATOM 899 C C . LEU A 1 108 ? -16.600 1.228 3.988 1.00 96.44 108 LEU A C 1
ATOM 901 O O . LEU A 1 108 ? -16.008 2.131 3.395 1.00 96.44 108 LEU A O 1
ATOM 905 N N . ASP A 1 109 ? -17.231 1.401 5.150 1.00 97.69 109 ASP A N 1
ATOM 906 C CA . ASP A 1 109 ? -17.041 2.552 6.039 1.00 97.69 109 ASP A CA 1
ATOM 907 C C . ASP A 1 109 ? -15.990 2.173 7.092 1.00 97.69 109 ASP A C 1
ATOM 909 O O . ASP A 1 109 ? -16.202 1.250 7.883 1.00 97.69 109 ASP A O 1
ATOM 913 N N . VAL A 1 110 ? -14.827 2.820 7.044 1.00 97.75 110 VAL A N 1
ATOM 914 C CA . VAL A 1 110 ? -13.626 2.415 7.782 1.00 97.75 110 VAL A CA 1
ATOM 915 C C . VAL A 1 110 ? -13.321 3.439 8.867 1.00 97.75 110 VAL A C 1
ATOM 917 O O . VAL A 1 110 ? -13.262 4.634 8.597 1.00 97.75 110 VAL A O 1
ATOM 920 N N . MET A 1 111 ? -13.099 2.954 10.091 1.00 97.44 111 MET A N 1
ATOM 921 C CA . MET A 1 111 ? -12.588 3.744 11.211 1.00 97.44 111 MET A CA 1
ATOM 922 C C . MET A 1 111 ? -11.145 3.309 11.509 1.00 97.44 111 MET A C 1
ATOM 924 O O . MET A 1 111 ? -10.964 2.213 12.047 1.00 97.44 111 MET A O 1
ATOM 928 N N . PRO A 1 112 ? -10.129 4.113 11.163 1.00 94.56 112 PRO A N 1
ATOM 929 C CA . PRO A 1 112 ? -8.770 3.899 11.645 1.00 94.56 112 PRO A CA 1
ATOM 930 C C . PRO A 1 112 ? -8.699 4.217 13.145 1.00 94.56 112 PRO A C 1
ATOM 932 O O . PRO A 1 112 ? -9.305 5.188 13.604 1.00 94.56 112 PRO A O 1
ATOM 935 N N . ILE A 1 113 ? -7.984 3.389 13.906 1.00 89.44 113 ILE A N 1
ATOM 936 C CA . ILE A 1 113 ? -7.807 3.522 15.362 1.00 89.44 113 ILE A CA 1
ATOM 937 C C . ILE A 1 113 ? -6.334 3.627 15.735 1.00 89.44 113 ILE A C 1
ATOM 939 O O . ILE A 1 113 ? -5.502 3.117 14.951 1.00 89.44 113 ILE A O 1
#